Protein AF-A0A967LEH1-F1 (afdb_monomer_lite)

Foldseek 3Di:
DLLVQLVDPPDPLVVLVVPPPALQRSQQVLCCVQVVDGDDPVRCVPQSCVLHVDPPNSVSSSVVSVVSNVVVVVVVVD

Sequence (78 aa):
MLQDWLRTPGNQVEAIADFEPGPAEQFDQLYHLILARPPRQEEKSAFLPSLVDSDQAREVLRDLAFALLASREFSSIR

Secondary structure (DSSP, 8-state):
-HHHHHTSTT-HHHHHHHHSSSHHHHHHHHHHHHHSSPPPHHHHHHHHHHHHS-TTHHHHHHHHHHHHHHHHHHHTT-

pLDDT: mean 88.49, std 9.43, range [47.44, 97.06]

Radius of gyration: 12.1 Å; chains: 1; bounding box: 30×26×33 Å

Structure (mmCIF, N/CA/C/O backbone):
data_AF-A0A967LEH1-F1
#
_entry.id   AF-A0A967LEH1-F1
#
loop_
_atom_site.group_PDB
_atom_site.id
_atom_site.type_symbol
_atom_site.label_atom_id
_atom_site.label_alt_id
_atom_site.label_comp_id
_atom_site.label_asym_id
_atom_site.label_entity_id
_atom_site.label_seq_id
_atom_site.pdbx_PDB_ins_code
_atom_site.Cartn_x
_atom_site.Cartn_y
_atom_site.Cartn_z
_atom_site.occupancy
_atom_site.B_iso_or_equiv
_atom_site.auth_seq_id
_atom_site.auth_comp_id
_atom_site.auth_asym_id
_atom_site.auth_atom_id
_atom_site.pdbx_PDB_model_num
ATOM 1 N N . MET A 1 1 ? 19.298 -0.122 2.560 1.00 72.31 1 MET A N 1
ATOM 2 C CA . MET A 1 1 ? 18.914 -1.554 2.539 1.00 72.31 1 MET A CA 1
ATOM 3 C C . MET A 1 1 ? 17.419 -1.786 2.311 1.00 72.31 1 MET A C 1
ATOM 5 O O . MET A 1 1 ? 17.113 -2.531 1.400 1.00 72.31 1 MET A O 1
ATOM 9 N N . LEU A 1 2 ? 16.483 -1.158 3.040 1.00 80.19 2 LEU A N 1
ATOM 10 C CA . LEU A 1 2 ? 15.041 -1.285 2.727 1.00 80.19 2 LEU A CA 1
ATOM 11 C C . LEU A 1 2 ? 14.533 -0.194 1.766 1.00 80.19 2 LEU A C 1
ATOM 13 O O . LEU A 1 2 ? 13.843 -0.483 0.795 1.00 80.19 2 LEU A O 1
ATOM 17 N N . GLN A 1 3 ? 14.931 1.061 1.996 1.00 80.12 3 GLN A N 1
ATOM 18 C CA . GLN A 1 3 ? 14.568 2.179 1.115 1.00 80.12 3 GLN A CA 1
ATOM 19 C C . GLN A 1 3 ? 15.124 2.011 -0.306 1.00 80.12 3 GLN A C 1
ATOM 21 O O . GLN A 1 3 ? 14.449 2.349 -1.270 1.00 80.12 3 GLN A O 1
ATOM 26 N N . ASP A 1 4 ? 16.324 1.445 -0.444 1.00 84.25 4 ASP A N 1
ATOM 27 C CA . ASP A 1 4 ? 16.931 1.184 -1.756 1.00 84.25 4 ASP A CA 1
ATOM 28 C C . ASP A 1 4 ? 16.150 0.119 -2.538 1.00 84.25 4 ASP A C 1
ATOM 30 O O . ASP A 1 4 ? 15.946 0.254 -3.744 1.00 84.25 4 ASP A O 1
ATOM 34 N N . TRP A 1 5 ? 15.640 -0.909 -1.848 1.00 85.31 5 TRP A N 1
ATOM 35 C CA . TRP A 1 5 ? 14.775 -1.917 -2.462 1.00 85.31 5 TRP A CA 1
ATOM 36 C C . TRP A 1 5 ? 13.452 -1.301 -2.934 1.00 85.31 5 TRP A C 1
ATOM 38 O O . TRP A 1 5 ? 13.067 -1.495 -4.083 1.00 85.31 5 TRP A O 1
ATOM 48 N N . LEU A 1 6 ? 12.812 -0.470 -2.105 1.00 86.38 6 LEU A N 1
ATOM 49 C CA . LEU A 1 6 ? 11.578 0.240 -2.472 1.00 86.38 6 LEU A CA 1
ATOM 50 C C . LEU A 1 6 ? 11.751 1.216 -3.646 1.00 86.38 6 LEU A C 1
ATOM 52 O O . LEU A 1 6 ? 10.780 1.550 -4.319 1.00 86.38 6 LEU A O 1
ATOM 56 N N . ARG A 1 7 ? 12.979 1.678 -3.898 1.00 85.06 7 ARG A N 1
ATOM 57 C CA . ARG A 1 7 ? 13.331 2.526 -5.048 1.00 85.06 7 ARG A CA 1
ATOM 58 C C . ARG A 1 7 ? 13.735 1.728 -6.285 1.00 85.06 7 ARG A C 1
ATOM 60 O O . ARG A 1 7 ? 13.929 2.319 -7.343 1.00 85.06 7 ARG A O 1
ATOM 67 N N . THR A 1 8 ? 13.888 0.411 -6.166 1.00 87.44 8 THR A N 1
ATOM 68 C CA . THR A 1 8 ? 14.256 -0.441 -7.297 1.00 87.44 8 THR A CA 1
ATOM 69 C C . THR A 1 8 ? 13.068 -0.548 -8.256 1.00 87.44 8 THR A C 1
ATOM 71 O O . THR A 1 8 ? 11.994 -0.966 -7.818 1.00 87.44 8 THR A O 1
ATOM 74 N N . PRO A 1 9 ? 13.224 -0.196 -9.545 1.00 85.50 9 PRO A N 1
ATOM 75 C CA . PRO A 1 9 ? 12.139 -0.295 -10.515 1.00 85.50 9 PRO A CA 1
ATOM 76 C C . PRO A 1 9 ? 11.601 -1.724 -10.644 1.00 85.50 9 PRO A C 1
ATOM 78 O O . PRO A 1 9 ? 12.365 -2.687 -10.598 1.00 85.50 9 PRO A O 1
ATOM 81 N N . GLY A 1 10 ? 10.287 -1.854 -10.837 1.00 86.75 10 GLY A N 1
ATOM 82 C CA . GLY A 1 10 ? 9.632 -3.151 -11.038 1.00 86.75 10 GLY A CA 1
ATOM 83 C C . GLY A 1 10 ? 9.453 -3.984 -9.766 1.00 86.75 10 GLY A C 1
ATOM 84 O O . GLY A 1 10 ? 9.175 -5.179 -9.853 1.00 86.75 10 GLY A O 1
ATOM 85 N N . ASN A 1 11 ? 9.617 -3.386 -8.582 1.00 92.06 11 ASN A N 1
ATOM 86 C CA . ASN A 1 11 ? 9.273 -4.059 -7.334 1.00 92.06 11 ASN A CA 1
ATOM 87 C C . ASN A 1 11 ? 7.744 -4.196 -7.168 1.00 92.06 11 ASN A C 1
ATOM 89 O O . ASN A 1 11 ? 6.952 -3.558 -7.861 1.00 92.06 11 ASN A O 1
ATOM 93 N N . GLN A 1 12 ? 7.326 -5.038 -6.222 1.00 92.12 12 GLN A N 1
ATOM 94 C CA . GLN A 1 12 ? 5.911 -5.357 -6.008 1.00 92.12 12 GLN A CA 1
ATOM 95 C C . GLN A 1 12 ? 5.071 -4.154 -5.548 1.00 92.12 12 GLN A C 1
ATOM 97 O O . GLN A 1 12 ? 3.885 -4.107 -5.849 1.00 92.12 12 GLN A O 1
ATOM 102 N N . VAL A 1 13 ? 5.663 -3.170 -4.864 1.00 94.00 13 VAL A N 1
ATOM 103 C CA . VAL A 1 13 ? 4.961 -1.943 -4.444 1.00 94.00 13 VAL A CA 1
ATOM 104 C C . VAL A 1 13 ? 4.686 -1.038 -5.647 1.00 94.00 13 VAL A C 1
ATOM 106 O O . VAL A 1 13 ? 3.597 -0.483 -5.758 1.00 94.00 13 VAL A O 1
ATOM 109 N N . GLU A 1 14 ? 5.632 -0.935 -6.584 1.00 93.31 14 GLU A N 1
ATOM 110 C CA . GLU A 1 14 ? 5.416 -0.215 -7.849 1.00 93.31 14 GLU A CA 1
ATOM 111 C C . GLU A 1 14 ? 4.333 -0.894 -8.693 1.00 93.31 14 GLU A C 1
ATOM 113 O O . GLU A 1 14 ? 3.448 -0.217 -9.203 1.00 93.31 14 GLU A O 1
ATOM 118 N N . ALA A 1 15 ? 4.336 -2.230 -8.759 1.00 93.44 15 ALA A N 1
ATOM 119 C CA . ALA A 1 15 ? 3.286 -2.974 -9.450 1.00 93.44 15 ALA A CA 1
ATOM 120 C C . ALA A 1 15 ? 1.893 -2.696 -8.852 1.00 93.44 15 ALA A C 1
ATOM 122 O O . ALA A 1 15 ? 0.936 -2.507 -9.596 1.00 93.44 15 ALA A O 1
ATOM 123 N N . ILE A 1 16 ? 1.774 -2.602 -7.524 1.00 94.75 16 ILE A N 1
ATOM 124 C CA . ILE A 1 16 ? 0.514 -2.208 -6.874 1.00 94.75 16 ILE A CA 1
ATOM 125 C C . ILE A 1 16 ? 0.090 -0.803 -7.327 1.00 94.75 16 ILE A C 1
ATOM 127 O O . ILE A 1 16 ? -1.065 -0.605 -7.693 1.00 94.75 16 ILE A O 1
ATOM 131 N N . ALA A 1 17 ? 1.015 0.160 -7.366 1.00 92.62 17 ALA A N 1
ATOM 132 C CA . ALA A 1 17 ? 0.717 1.516 -7.832 1.00 92.62 17 ALA A CA 1
ATOM 133 C C . ALA A 1 17 ? 0.299 1.577 -9.315 1.00 92.62 17 ALA A C 1
ATOM 135 O O . ALA A 1 17 ? -0.482 2.449 -9.689 1.00 92.62 17 ALA A O 1
ATOM 136 N N . ASP A 1 18 ? 0.848 0.694 -10.154 1.00 92.75 18 ASP A N 1
ATOM 137 C CA . ASP A 1 18 ? 0.617 0.666 -11.603 1.00 92.75 18 ASP A CA 1
ATOM 138 C C . ASP A 1 18 ? -0.677 -0.061 -12.003 1.00 92.75 18 ASP A C 1
ATOM 140 O O . ASP A 1 18 ? -1.310 0.320 -12.989 1.00 92.75 18 ASP A O 1
ATOM 144 N N . PH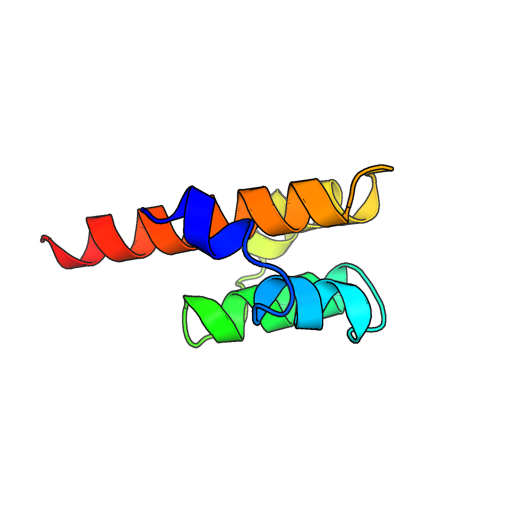E A 1 19 ? -1.049 -1.123 -11.281 1.00 93.75 19 PHE A N 1
ATOM 145 C CA . PHE A 1 19 ? -2.090 -2.057 -11.726 1.00 93.75 19 PHE A CA 1
ATOM 146 C C . PHE A 1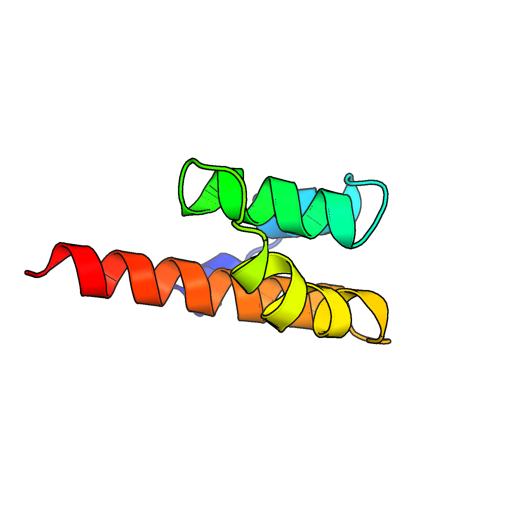 19 ? -3.367 -2.043 -10.887 1.00 93.75 19 PHE A C 1
ATOM 148 O O . PHE A 1 19 ? -4.408 -2.465 -11.393 1.00 93.75 19 PHE A O 1
ATOM 155 N N . GLU A 1 20 ? -3.326 -1.562 -9.643 1.00 95.25 20 GLU A N 1
ATOM 156 C CA . GLU A 1 20 ? -4.540 -1.473 -8.832 1.00 95.25 20 GLU A CA 1
ATOM 157 C C . GLU A 1 20 ? -5.367 -0.231 -9.200 1.00 95.25 20 GLU A C 1
ATOM 159 O O . GLU A 1 20 ? -4.813 0.852 -9.414 1.00 95.25 20 GLU A O 1
ATOM 164 N N . PRO A 1 21 ? -6.704 -0.363 -9.261 1.00 89.62 21 PRO A N 1
ATOM 165 C CA . PRO A 1 21 ? -7.586 0.622 -9.886 1.00 89.62 21 PRO A CA 1
ATOM 166 C C . PRO A 1 21 ? -7.718 1.934 -9.106 1.00 89.62 21 PRO A C 1
ATOM 168 O O . PRO A 1 21 ? -8.140 2.938 -9.682 1.00 89.62 21 PRO A O 1
ATOM 171 N N . GLY A 1 22 ? -7.377 1.948 -7.817 1.00 91.69 22 GLY A N 1
ATOM 172 C CA . GLY A 1 22 ? -7.512 3.135 -6.991 1.00 91.69 22 GLY A CA 1
ATOM 173 C C . GLY A 1 22 ? -6.780 3.056 -5.652 1.00 91.69 22 GLY A C 1
ATOM 174 O O . GLY A 1 22 ? -6.265 2.003 -5.271 1.00 91.69 22 GLY A O 1
ATOM 175 N N . PRO A 1 23 ? -6.733 4.179 -4.910 1.00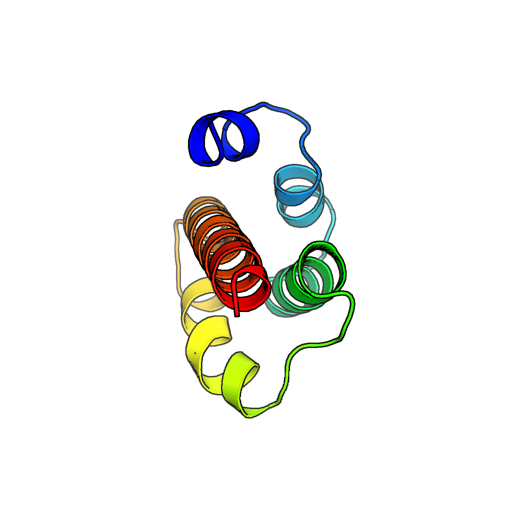 92.44 23 PRO A N 1
ATOM 176 C CA . PRO A 1 23 ? -6.013 4.272 -3.640 1.00 92.44 23 PRO A CA 1
ATOM 177 C C . PRO A 1 23 ? -6.469 3.256 -2.585 1.00 92.44 23 PRO A C 1
ATOM 179 O O . PRO A 1 23 ? -5.662 2.790 -1.784 1.00 92.44 23 PRO A O 1
ATOM 182 N N . ALA A 1 24 ? -7.758 2.902 -2.575 1.00 93.75 24 ALA A N 1
ATOM 183 C CA . ALA A 1 24 ? -8.314 1.940 -1.627 1.00 93.75 24 ALA A CA 1
ATOM 184 C C . ALA A 1 24 ? -7.837 0.513 -1.920 1.00 93.75 24 ALA A C 1
ATOM 186 O O . ALA A 1 24 ? -7.417 -0.197 -1.006 1.00 93.75 24 ALA A O 1
ATOM 187 N N . GLU A 1 25 ? -7.845 0.116 -3.188 1.00 95.75 25 GLU A N 1
ATOM 188 C CA . GLU A 1 25 ? -7.371 -1.187 -3.642 1.00 95.75 25 GLU A CA 1
ATOM 189 C C . GLU A 1 25 ? -5.850 -1.297 -3.491 1.00 95.75 25 GLU A C 1
ATOM 191 O O . GLU A 1 25 ? -5.356 -2.299 -2.974 1.00 95.75 25 GLU A O 1
ATOM 196 N N . GLN A 1 26 ? -5.114 -0.229 -3.816 1.00 95.69 26 GLN A N 1
ATOM 197 C CA . GLN A 1 26 ? -3.672 -0.131 -3.568 1.00 95.69 26 GLN A CA 1
ATOM 198 C C . GLN A 1 26 ? -3.338 -0.336 -2.086 1.00 95.69 26 GLN A C 1
ATOM 200 O O . GLN A 1 26 ? -2.433 -1.100 -1.744 1.00 95.69 26 GLN A O 1
ATOM 205 N N . PHE A 1 27 ? -4.086 0.321 -1.197 1.00 95.56 27 PHE A N 1
ATOM 206 C CA . PHE A 1 27 ? -3.918 0.188 0.246 1.00 95.56 27 PHE A CA 1
ATOM 207 C C . PHE A 1 27 ? -4.208 -1.237 0.731 1.00 95.56 27 PHE A C 1
ATOM 209 O O . PHE A 1 27 ? -3.415 -1.805 1.486 1.00 95.56 27 PHE A O 1
ATOM 216 N N . ASP A 1 28 ? -5.307 -1.840 0.272 1.00 96.06 28 ASP A N 1
ATOM 217 C CA . ASP A 1 28 ? -5.673 -3.208 0.642 1.00 96.06 28 ASP A CA 1
ATOM 218 C C . ASP A 1 28 ? -4.608 -4.218 0.168 1.00 96.06 28 ASP A C 1
ATOM 220 O O . ASP A 1 28 ? -4.161 -5.057 0.961 1.00 96.06 28 ASP A O 1
ATOM 224 N N . GLN A 1 29 ? -4.117 -4.096 -1.071 1.00 97.06 29 GLN A N 1
ATOM 225 C CA . GLN A 1 29 ? -3.044 -4.957 -1.581 1.00 97.06 29 GLN A CA 1
ATOM 226 C C . GLN A 1 29 ? -1.727 -4.769 -0.836 1.00 97.06 29 GLN A C 1
ATOM 228 O O . GLN A 1 29 ? -1.029 -5.747 -0.562 1.00 97.06 29 GLN A O 1
ATOM 233 N N . LEU A 1 30 ? -1.386 -3.537 -0.457 1.00 95.56 30 LEU A N 1
ATOM 234 C CA . LEU A 1 30 ? -0.158 -3.267 0.284 1.00 95.56 30 LEU A CA 1
ATOM 235 C C . LEU A 1 30 ? -0.151 -3.975 1.648 1.00 95.56 30 LEU A C 1
ATOM 237 O O . LEU A 1 30 ? 0.858 -4.563 2.050 1.00 95.56 30 LEU A O 1
ATOM 241 N N . TYR A 1 31 ? -1.288 -3.966 2.344 1.00 95.75 31 TYR A N 1
ATOM 242 C CA . TYR A 1 31 ? -1.452 -4.678 3.612 1.00 95.75 31 TYR A CA 1
ATOM 243 C C . TYR A 1 31 ? -1.377 -6.194 3.439 1.00 95.75 31 TYR A C 1
ATOM 245 O O . TYR A 1 31 ? -0.711 -6.870 4.231 1.00 95.75 31 TYR A O 1
ATOM 253 N N . HIS A 1 32 ? -1.984 -6.734 2.381 1.00 95.75 32 HIS A N 1
ATOM 254 C CA . HIS A 1 32 ? -1.847 -8.150 2.056 1.00 95.75 32 HIS A CA 1
ATOM 255 C C . HIS A 1 32 ? -0.397 -8.533 1.752 1.00 95.75 32 HIS A C 1
ATOM 257 O O . HIS A 1 32 ? 0.085 -9.536 2.279 1.00 95.75 32 HIS A O 1
ATOM 263 N N . LEU A 1 33 ? 0.314 -7.715 0.977 1.00 94.25 33 LEU A N 1
ATOM 264 C CA . LEU A 1 33 ? 1.708 -7.951 0.619 1.00 94.25 33 LEU A CA 1
ATOM 265 C C . LEU A 1 33 ? 2.624 -7.971 1.852 1.00 94.25 33 LEU A C 1
ATOM 267 O O . LEU A 1 33 ? 3.431 -8.886 2.018 1.00 94.25 33 LEU A O 1
ATOM 271 N N . ILE A 1 34 ? 2.510 -6.964 2.722 1.00 93.38 34 ILE A N 1
ATOM 272 C CA . ILE A 1 34 ? 3.485 -6.745 3.800 1.00 93.38 34 ILE A CA 1
ATOM 273 C C . ILE A 1 34 ? 3.089 -7.458 5.093 1.00 93.38 34 ILE A C 1
ATOM 275 O O . ILE A 1 34 ? 3.961 -7.959 5.806 1.00 93.38 34 ILE A O 1
ATOM 279 N N . LEU A 1 35 ? 1.798 -7.521 5.419 1.00 92.62 35 LEU A N 1
ATOM 280 C CA . LEU A 1 35 ? 1.306 -8.044 6.700 1.00 92.62 35 LEU A CA 1
ATOM 281 C C . LEU A 1 35 ? 0.510 -9.347 6.562 1.00 92.62 35 LEU A C 1
ATOM 283 O O . LEU A 1 35 ? 0.073 -9.882 7.580 1.00 92.62 35 LEU A O 1
ATOM 287 N N . ALA A 1 36 ? 0.322 -9.861 5.340 1.00 94.00 36 ALA A N 1
ATOM 288 C CA . ALA A 1 36 ? -0.437 -11.083 5.060 1.00 94.00 36 ALA A CA 1
ATOM 289 C C . ALA A 1 36 ? -1.878 -11.066 5.613 1.00 94.00 36 ALA A C 1
ATOM 291 O O . ALA A 1 36 ? -2.441 -12.107 5.953 1.00 94.00 36 ALA A O 1
ATOM 292 N N . ARG A 1 37 ? -2.490 -9.880 5.708 1.00 94.44 37 ARG A N 1
ATOM 293 C CA . ARG A 1 37 ? -3.872 -9.685 6.170 1.00 94.44 37 ARG A CA 1
ATOM 294 C C . ARG A 1 37 ? -4.481 -8.429 5.543 1.00 94.44 37 ARG A C 1
ATOM 296 O O . ARG A 1 37 ? -3.720 -7.531 5.189 1.00 94.44 37 ARG A O 1
ATOM 303 N N . PRO A 1 38 ? -5.816 -8.306 5.491 1.00 95.56 38 PRO A N 1
ATOM 304 C CA . PRO A 1 38 ? -6.436 -7.034 5.152 1.00 95.56 38 PRO A CA 1
ATOM 305 C C . PRO A 1 38 ? -6.178 -5.982 6.252 1.00 95.56 38 PRO A C 1
ATOM 307 O O . PRO A 1 38 ? -5.940 -6.334 7.424 1.00 95.56 38 PRO A O 1
ATOM 310 N N . PRO A 1 39 ? -6.245 -4.687 5.911 1.00 95.12 39 PRO A N 1
ATOM 311 C CA . PRO A 1 39 ? -6.196 -3.620 6.899 1.00 95.12 39 PRO A CA 1
ATOM 312 C C . PRO A 1 39 ? -7.463 -3.598 7.758 1.00 95.12 39 PRO A C 1
ATOM 314 O O . PRO A 1 39 ? -8.570 -3.906 7.310 1.00 95.12 39 PRO A O 1
ATOM 317 N N . ARG A 1 40 ? -7.299 -3.208 9.021 1.00 95.50 40 ARG A N 1
ATOM 318 C CA . ARG A 1 40 ? -8.391 -2.971 9.970 1.00 95.50 40 ARG A CA 1
ATOM 319 C C . ARG A 1 40 ? -9.077 -1.648 9.647 1.00 95.50 40 ARG A C 1
ATOM 321 O O . ARG A 1 40 ? -8.480 -0.758 9.047 1.00 95.50 40 ARG A O 1
ATOM 328 N N . GLN A 1 41 ? -10.309 -1.482 10.121 1.00 94.00 41 GLN A N 1
ATOM 329 C CA . GLN A 1 41 ? -11.059 -0.242 9.912 1.00 94.00 41 GLN A CA 1
ATOM 330 C C . GLN A 1 41 ? -10.316 0.990 10.456 1.00 94.00 41 GLN A C 1
ATOM 332 O O . GLN A 1 41 ? -10.276 2.021 9.798 1.00 94.00 41 GLN A O 1
ATOM 337 N N . GLU A 1 42 ? -9.677 0.860 11.619 1.00 94.25 42 GLU A N 1
ATOM 338 C CA . GLU A 1 42 ? -8.870 1.917 12.244 1.00 94.25 42 GLU A CA 1
ATOM 339 C C . GLU A 1 42 ? -7.679 2.330 11.364 1.00 94.25 42 GLU A C 1
ATOM 341 O O . GLU A 1 42 ? -7.391 3.514 11.217 1.00 94.25 42 GLU A O 1
ATOM 346 N N . GLU A 1 43 ? -7.024 1.358 10.724 1.00 94.50 43 GLU A N 1
ATOM 347 C CA . GLU A 1 43 ? -5.890 1.585 9.822 1.00 94.50 43 GLU A CA 1
ATOM 348 C C . GLU A 1 43 ? -6.344 2.268 8.529 1.00 94.50 43 GLU A C 1
ATOM 350 O O . GLU A 1 43 ? -5.705 3.220 8.081 1.00 94.50 43 GLU A O 1
ATOM 355 N N . LYS A 1 44 ? -7.486 1.842 7.967 1.00 94.12 44 LYS A N 1
ATOM 356 C CA . LYS A 1 44 ? -8.111 2.521 6.821 1.00 94.12 44 LYS A CA 1
ATOM 357 C C . LYS A 1 44 ? -8.412 3.978 7.163 1.00 94.12 44 LYS A C 1
ATOM 359 O O . LYS A 1 44 ? -8.012 4.872 6.428 1.00 94.12 44 LYS A O 1
ATOM 364 N N . SER A 1 45 ? -9.063 4.227 8.297 1.00 93.00 45 SER A N 1
ATOM 365 C CA . SER A 1 45 ? -9.414 5.582 8.727 1.00 93.00 45 SER A CA 1
ATOM 366 C C . SER A 1 45 ? -8.198 6.476 8.984 1.00 93.00 45 SER A C 1
ATOM 368 O O . SER A 1 45 ? -8.290 7.679 8.760 1.00 93.00 45 SER A O 1
ATOM 370 N N . ALA A 1 46 ? -7.075 5.914 9.434 1.00 91.75 46 ALA A N 1
ATOM 371 C CA . ALA A 1 46 ? -5.866 6.680 9.724 1.00 91.75 46 ALA A CA 1
ATOM 372 C C . ALA A 1 46 ? -5.032 7.009 8.476 1.00 91.75 46 ALA A C 1
ATOM 374 O O . ALA A 1 46 ? -4.489 8.107 8.385 1.00 91.75 46 ALA A O 1
ATOM 375 N N . PHE A 1 47 ? -4.904 6.067 7.537 1.00 90.88 47 PHE A N 1
ATOM 376 C CA . PHE A 1 47 ? -3.880 6.149 6.488 1.00 90.88 47 PHE A CA 1
ATOM 377 C C . PHE A 1 47 ? -4.435 6.274 5.069 1.00 90.88 47 PHE A C 1
ATOM 379 O O . PHE A 1 47 ? -3.760 6.836 4.208 1.00 90.88 47 PHE A O 1
ATOM 386 N N . LEU A 1 48 ? -5.654 5.790 4.806 1.00 92.31 48 LEU A N 1
ATOM 387 C CA . LEU A 1 48 ? -6.239 5.860 3.466 1.00 92.31 48 LEU A CA 1
ATOM 388 C C . LEU A 1 48 ? -6.440 7.304 2.961 1.00 92.31 48 LEU A C 1
ATOM 390 O O . LEU A 1 48 ? -6.145 7.536 1.789 1.00 92.31 48 LEU A O 1
ATOM 394 N N . PRO A 1 49 ? -6.856 8.293 3.786 1.00 93.00 49 PRO A N 1
ATOM 395 C CA . PRO A 1 49 ? -6.994 9.676 3.319 1.00 93.00 49 PRO A CA 1
ATOM 396 C C . PRO A 1 49 ? -5.698 10.248 2.729 1.00 93.00 49 PRO A C 1
ATOM 398 O O . PRO A 1 49 ? -5.728 10.929 1.712 1.00 93.00 49 PRO A O 1
ATOM 401 N N . SER A 1 50 ? -4.537 9.896 3.294 1.00 88.94 50 SER A N 1
ATOM 402 C CA . SER A 1 50 ? -3.237 10.364 2.795 1.00 88.94 50 SER A CA 1
ATOM 403 C C . SER A 1 50 ? -2.894 9.840 1.397 1.00 88.94 50 SER A C 1
ATOM 405 O O . SER A 1 50 ? -2.131 10.483 0.684 1.00 88.94 50 SER A O 1
ATOM 407 N N . LEU A 1 51 ? -3.441 8.686 1.002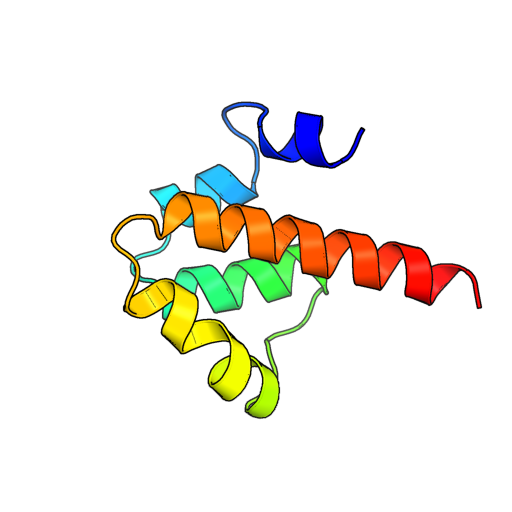 1.00 87.88 51 LEU A N 1
ATOM 408 C CA . LEU A 1 51 ? -3.299 8.143 -0.352 1.00 87.88 51 LEU A CA 1
ATOM 409 C C . LEU A 1 51 ? -4.308 8.743 -1.334 1.00 87.88 51 LEU A C 1
ATOM 411 O O . LEU A 1 51 ? -3.986 8.899 -2.507 1.00 87.88 51 LEU A O 1
ATOM 415 N N . VAL A 1 52 ? -5.517 9.057 -0.865 1.00 88.19 52 VAL A N 1
ATOM 416 C CA . VAL A 1 52 ? -6.601 9.596 -1.701 1.00 88.19 52 VAL A CA 1
ATOM 417 C C . VAL A 1 52 ? -6.374 11.071 -2.036 1.00 88.19 52 VAL A C 1
ATOM 419 O O . VAL A 1 52 ? -6.571 11.468 -3.181 1.00 88.19 52 VAL A O 1
ATOM 422 N N . ASP A 1 53 ? -5.926 11.865 -1.065 1.00 83.38 53 ASP A N 1
ATOM 423 C CA . ASP A 1 53 ? -5.867 13.329 -1.176 1.00 83.38 53 ASP A CA 1
ATOM 424 C C . ASP A 1 53 ? -4.502 13.853 -1.668 1.00 83.38 53 ASP A C 1
ATOM 426 O O . ASP A 1 53 ? -4.233 15.053 -1.616 1.00 83.38 53 ASP A O 1
ATOM 430 N N . SER A 1 54 ? -3.606 12.964 -2.110 1.00 78.69 54 SER A N 1
ATOM 431 C CA . SER A 1 54 ? -2.226 13.315 -2.455 1.00 78.69 54 SER A CA 1
ATOM 432 C C . SER A 1 54 ? -1.982 13.343 -3.961 1.00 78.69 54 SER A C 1
ATOM 434 O O . SER A 1 54 ? -2.098 12.324 -4.641 1.00 78.69 54 SER A O 1
ATOM 436 N N . ASP A 1 55 ? -1.473 14.474 -4.455 1.00 82.75 55 ASP A N 1
ATOM 437 C CA . ASP A 1 55 ? -0.900 14.599 -5.807 1.00 82.75 55 ASP A CA 1
ATOM 438 C C . ASP A 1 55 ? 0.352 13.715 -6.005 1.00 82.75 55 ASP A C 1
ATOM 440 O O . ASP A 1 55 ? 0.827 13.517 -7.123 1.00 82.75 55 ASP A O 1
ATOM 444 N N . GLN A 1 56 ? 0.895 13.165 -4.913 1.00 87.25 56 GLN A N 1
ATOM 445 C CA . GLN A 1 56 ? 2.083 12.311 -4.868 1.00 87.25 56 GLN A CA 1
ATOM 446 C C . GLN A 1 56 ? 1.735 10.909 -4.341 1.00 87.25 56 GLN A C 1
ATOM 448 O O . GLN A 1 56 ? 2.504 10.306 -3.592 1.00 87.25 56 GLN A O 1
ATOM 453 N N . ALA A 1 57 ? 0.572 10.369 -4.726 1.00 86.38 57 ALA A N 1
ATOM 454 C CA . ALA A 1 57 ? 0.058 9.083 -4.239 1.00 86.38 57 ALA A CA 1
ATOM 455 C C . ALA A 1 57 ? 1.086 7.932 -4.288 1.00 86.38 57 ALA A C 1
ATOM 457 O O . ALA A 1 57 ? 1.178 7.149 -3.344 1.00 86.38 57 ALA A O 1
ATOM 458 N N . ARG A 1 58 ? 1.922 7.858 -5.337 1.00 89.88 58 ARG A N 1
ATOM 459 C CA . ARG A 1 58 ? 2.983 6.838 -5.453 1.00 89.88 58 ARG A CA 1
ATOM 460 C C . ARG A 1 58 ? 4.055 6.968 -4.370 1.00 89.88 58 ARG A C 1
ATOM 462 O O . ARG A 1 58 ? 4.523 5.959 -3.847 1.00 89.88 58 ARG A O 1
ATOM 469 N N . GLU A 1 59 ? 4.456 8.191 -4.038 1.00 91.31 59 GLU A N 1
ATOM 470 C CA . GLU A 1 59 ? 5.438 8.426 -2.977 1.00 91.31 59 GLU A CA 1
ATOM 471 C C . GLU A 1 59 ? 4.840 8.097 -1.611 1.00 91.31 59 GLU A C 1
ATOM 473 O O . GLU A 1 59 ? 5.460 7.367 -0.842 1.00 91.31 59 GLU A O 1
ATOM 478 N N . VAL A 1 60 ? 3.592 8.509 -1.361 1.00 91.94 60 VAL A N 1
ATOM 479 C CA . VAL A 1 60 ? 2.874 8.172 -0.122 1.00 91.94 60 VAL A CA 1
ATOM 480 C C . VAL A 1 60 ? 2.715 6.657 0.040 1.00 91.94 60 VAL A C 1
ATOM 482 O O . VAL A 1 60 ? 2.941 6.128 1.129 1.00 91.94 60 VAL A O 1
ATOM 485 N N . LEU A 1 61 ? 2.381 5.934 -1.034 1.00 93.06 61 LEU A N 1
ATOM 486 C CA . LEU A 1 61 ? 2.292 4.471 -1.018 1.00 93.06 61 LEU A CA 1
ATOM 487 C C . LEU A 1 61 ? 3.641 3.834 -0.658 1.00 93.06 61 LEU A C 1
ATOM 489 O O . LEU A 1 61 ? 3.694 2.891 0.134 1.00 93.06 61 LEU A O 1
ATOM 493 N N . ARG A 1 62 ? 4.742 4.362 -1.204 1.00 93.19 62 ARG A N 1
ATOM 494 C CA . ARG A 1 62 ? 6.098 3.877 -0.921 1.00 93.19 62 ARG A CA 1
ATOM 495 C C . ARG A 1 62 ? 6.518 4.152 0.524 1.00 93.19 62 ARG A C 1
ATOM 497 O O . ARG A 1 62 ? 7.098 3.273 1.164 1.00 93.19 62 ARG A O 1
ATOM 504 N N . ASP A 1 63 ? 6.203 5.330 1.046 1.00 92.62 63 ASP A N 1
ATOM 505 C CA . ASP A 1 63 ? 6.481 5.695 2.437 1.00 92.62 63 ASP A CA 1
ATOM 506 C C . ASP A 1 63 ? 5.674 4.833 3.411 1.00 92.62 63 ASP A C 1
ATOM 508 O O . ASP A 1 63 ? 6.211 4.339 4.408 1.00 92.62 63 ASP A O 1
ATOM 512 N N . LEU A 1 64 ? 4.409 4.556 3.085 1.00 93.25 64 LEU A N 1
ATOM 513 C CA . LEU A 1 64 ? 3.589 3.618 3.843 1.00 93.25 64 LEU A CA 1
ATOM 514 C C . LEU A 1 64 ? 4.171 2.1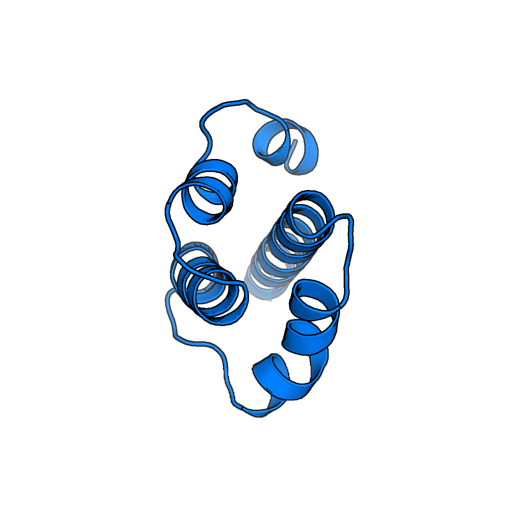98 3.793 1.00 93.25 64 LEU A C 1
ATOM 516 O O . LEU A 1 64 ? 4.266 1.539 4.830 1.00 93.25 64 LEU A O 1
ATOM 520 N N . ALA A 1 65 ? 4.617 1.736 2.622 1.00 94.06 65 ALA A N 1
ATOM 521 C CA . ALA A 1 65 ? 5.258 0.430 2.474 1.00 94.06 65 ALA A CA 1
ATOM 522 C C . ALA A 1 65 ? 6.498 0.310 3.371 1.00 94.06 65 ALA A C 1
ATOM 524 O O . ALA A 1 65 ? 6.679 -0.692 4.068 1.00 94.06 65 ALA A O 1
ATOM 525 N N . PHE A 1 66 ? 7.323 1.360 3.407 1.00 93.31 66 PHE A N 1
ATOM 526 C CA . PHE A 1 66 ? 8.474 1.435 4.298 1.00 93.31 66 PHE A CA 1
ATOM 527 C C . PHE A 1 66 ? 8.062 1.360 5.771 1.00 93.31 66 PHE A C 1
ATOM 529 O O . PHE A 1 66 ? 8.635 0.566 6.520 1.00 93.31 66 PHE A O 1
ATOM 536 N N . ALA A 1 67 ? 7.063 2.144 6.185 1.00 91.88 67 ALA A N 1
ATOM 537 C CA . ALA A 1 67 ? 6.595 2.177 7.568 1.00 91.88 67 ALA A CA 1
ATOM 538 C C . ALA A 1 67 ? 6.069 0.809 8.039 1.00 91.88 67 ALA A C 1
ATOM 540 O O . ALA A 1 67 ? 6.412 0.358 9.135 1.00 91.88 67 ALA A O 1
ATOM 541 N N . LEU A 1 68 ? 5.289 0.121 7.198 1.00 91.56 68 LEU A N 1
ATOM 542 C CA . LEU A 1 68 ? 4.748 -1.207 7.502 1.00 91.56 68 LEU A CA 1
ATOM 543 C C . LEU A 1 68 ? 5.849 -2.270 7.602 1.00 91.56 68 LEU A C 1
ATOM 545 O O . LEU A 1 68 ? 5.866 -3.050 8.557 1.00 91.56 68 LEU A O 1
ATOM 549 N N . LEU A 1 69 ? 6.790 -2.280 6.652 1.00 90.38 69 LEU A N 1
ATOM 550 C CA . LEU A 1 69 ? 7.928 -3.203 6.660 1.00 90.38 69 LEU A CA 1
ATOM 551 C C . LEU A 1 69 ? 8.809 -2.980 7.892 1.00 90.38 69 LEU A C 1
ATOM 553 O O . LEU A 1 69 ? 9.114 -3.931 8.606 1.00 90.38 69 LEU A O 1
ATOM 557 N N . ALA A 1 70 ? 9.159 -1.728 8.192 1.00 88.00 70 ALA A N 1
ATOM 558 C CA . ALA A 1 70 ? 9.955 -1.399 9.368 1.00 88.00 70 ALA A CA 1
ATOM 559 C C . ALA A 1 70 ? 9.248 -1.835 10.661 1.00 88.00 70 ALA A C 1
ATOM 561 O O . ALA A 1 70 ? 9.852 -2.501 11.500 1.00 88.00 70 ALA A O 1
ATOM 562 N N . SER A 1 71 ? 7.956 -1.525 10.810 1.00 84.62 71 SER A N 1
ATOM 563 C CA . SER A 1 71 ? 7.170 -1.928 11.983 1.00 84.62 71 SER A CA 1
ATOM 564 C C . SER A 1 71 ? 7.147 -3.450 12.175 1.00 84.62 71 SER A C 1
ATOM 566 O O . SER A 1 71 ? 7.336 -3.931 13.297 1.00 84.62 71 SER A O 1
ATOM 568 N N . ARG A 1 72 ? 6.989 -4.213 11.084 1.00 77.81 72 ARG A N 1
ATOM 569 C CA . ARG A 1 72 ? 7.016 -5.680 11.104 1.00 77.81 72 ARG A CA 1
ATOM 570 C C . ARG A 1 72 ? 8.367 -6.215 11.579 1.00 77.81 72 ARG A C 1
ATOM 572 O O . ARG A 1 72 ? 8.390 -7.037 12.495 1.00 77.81 72 ARG A O 1
ATOM 579 N N . GLU A 1 73 ? 9.468 -5.729 11.014 1.00 70.62 73 GLU A N 1
ATOM 580 C CA . GLU A 1 73 ? 10.821 -6.159 11.392 1.00 70.62 73 GLU A CA 1
ATOM 581 C C . GLU A 1 73 ? 11.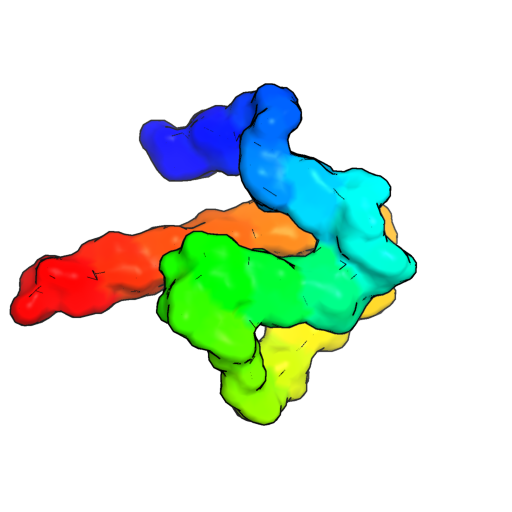093 -5.910 12.884 1.00 70.62 73 GLU A C 1
ATOM 583 O O . GLU A 1 73 ? 11.562 -6.800 13.591 1.00 70.62 73 GLU A O 1
ATOM 588 N N . PHE A 1 74 ? 10.702 -4.745 13.410 1.00 62.81 74 PHE A N 1
ATOM 589 C CA . PHE A 1 74 ? 10.870 -4.440 14.836 1.00 62.81 74 PHE A CA 1
ATOM 590 C C . PHE A 1 74 ? 9.933 -5.243 15.748 1.00 62.81 74 PHE A C 1
ATOM 592 O O . PHE A 1 74 ? 10.281 -5.516 16.898 1.00 62.81 74 PHE A O 1
ATOM 599 N N . SER A 1 75 ? 8.758 -5.648 15.262 1.00 65.31 75 SER A N 1
ATOM 600 C CA . SER A 1 75 ? 7.840 -6.505 16.022 1.00 65.31 75 SER A CA 1
ATOM 601 C C . SER A 1 75 ? 8.349 -7.944 16.179 1.00 65.31 75 SER A C 1
ATOM 603 O O . SER A 1 75 ? 8.045 -8.583 17.182 1.00 65.31 75 SER A O 1
ATOM 605 N N . SER A 1 76 ? 9.167 -8.425 15.236 1.00 59.31 76 SER A N 1
ATOM 606 C CA . SER A 1 76 ? 9.721 -9.785 15.232 1.00 59.31 76 SER A CA 1
ATOM 607 C C . SER A 1 76 ? 10.908 -9.983 16.187 1.00 59.31 76 SER A C 1
ATOM 609 O O . SER A 1 76 ? 11.350 -11.116 16.362 1.00 59.31 76 SER A O 1
ATOM 611 N N . ILE A 1 77 ? 11.445 -8.910 16.781 1.00 61.59 77 ILE A N 1
ATOM 612 C CA . ILE A 1 77 ? 12.621 -8.941 17.677 1.00 61.59 77 ILE A CA 1
ATOM 613 C C . ILE A 1 77 ? 12.196 -9.037 19.165 1.00 61.59 77 ILE A C 1
ATOM 615 O O . ILE A 1 77 ? 13.014 -8.866 20.065 1.00 61.59 77 ILE A O 1
ATOM 619 N N . ARG A 1 78 ? 10.916 -9.309 19.455 1.00 47.44 78 ARG A N 1
ATOM 620 C CA . ARG A 1 78 ? 10.414 -9.520 20.826 1.00 47.44 78 ARG A CA 1
ATOM 621 C C . ARG A 1 78 ? 10.326 -10.984 21.217 1.00 47.44 78 ARG A C 1
ATOM 623 O O . ARG A 1 78 ? 9.880 -11.788 20.374 1.00 47.44 78 ARG A O 1
#